Protein AF-A0A1Y5HI68-F1 (afdb_monomer_lite)

Structure (mmCIF, N/CA/C/O backbone):
data_AF-A0A1Y5HI68-F1
#
_entry.id   AF-A0A1Y5HI68-F1
#
loop_
_atom_site.group_PDB
_atom_site.id
_atom_site.type_symbol
_atom_site.label_atom_id
_atom_site.label_alt_id
_atom_site.label_comp_id
_atom_site.label_asym_id
_atom_site.label_entity_id
_atom_site.label_seq_id
_atom_site.pdbx_PDB_ins_code
_atom_site.Cartn_x
_atom_site.Cartn_y
_atom_site.Cartn_z
_atom_site.occupancy
_atom_site.B_iso_or_equiv
_atom_site.auth_seq_id
_atom_site.auth_comp_id
_atom_site.auth_asym_id
_atom_site.auth_atom_id
_atom_site.pdbx_PDB_model_num
ATOM 1 N N . MET A 1 1 ? -2.172 -9.584 -16.135 1.00 79.88 1 MET A N 1
ATOM 2 C CA . MET A 1 1 ? -1.394 -8.866 -17.171 1.00 79.88 1 MET A CA 1
ATOM 3 C C . MET A 1 1 ? -0.018 -8.557 -16.592 1.00 79.88 1 MET A C 1
ATOM 5 O O . MET A 1 1 ? 0.036 -8.219 -15.417 1.00 79.88 1 MET A O 1
ATOM 9 N N . SER A 1 2 ? 1.072 -8.736 -17.343 1.00 91.38 2 SER A N 1
ATOM 10 C CA . SER A 1 2 ? 2.424 -8.370 -16.883 1.00 91.38 2 SER A CA 1
ATOM 11 C C . SER A 1 2 ? 2.643 -6.854 -16.962 1.00 91.38 2 SER A C 1
ATOM 13 O O . SER A 1 2 ? 1.935 -6.179 -17.710 1.00 91.38 2 SER A O 1
ATOM 15 N N . THR A 1 3 ? 3.630 -6.313 -16.237 1.00 92.50 3 THR A N 1
ATOM 16 C CA . THR A 1 3 ? 3.959 -4.875 -16.294 1.00 92.50 3 THR A CA 1
ATOM 17 C C . THR A 1 3 ? 4.276 -4.409 -17.723 1.00 92.50 3 THR A C 1
ATOM 19 O O . THR A 1 3 ? 3.633 -3.462 -18.170 1.00 92.50 3 THR A O 1
ATOM 22 N N . PRO A 1 4 ? 5.117 -5.109 -18.519 1.00 91.81 4 PRO A N 1
ATOM 23 C CA . PRO A 1 4 ? 5.365 -4.708 -19.906 1.00 91.81 4 PRO A CA 1
ATOM 24 C C . PRO A 1 4 ? 4.108 -4.735 -20.784 1.00 91.81 4 PRO A C 1
ATOM 26 O O . PRO A 1 4 ? 3.934 -3.863 -21.629 1.00 91.81 4 PRO A O 1
ATOM 29 N N . ALA A 1 5 ? 3.203 -5.700 -20.579 1.00 93.19 5 ALA A N 1
ATOM 30 C CA . ALA A 1 5 ? 1.945 -5.757 -21.324 1.00 93.19 5 ALA A CA 1
ATOM 31 C C . ALA A 1 5 ? 0.995 -4.601 -20.951 1.00 93.19 5 ALA A C 1
ATOM 33 O O . ALA A 1 5 ? 0.297 -4.085 -21.819 1.00 93.19 5 ALA A O 1
ATOM 34 N N . ALA A 1 6 ? 0.993 -4.166 -19.685 1.00 92.44 6 ALA A N 1
ATOM 35 C CA . ALA A 1 6 ? 0.240 -2.996 -19.223 1.00 92.44 6 ALA A CA 1
ATOM 36 C C . ALA A 1 6 ? 0.777 -1.682 -19.812 1.00 92.44 6 ALA A C 1
ATOM 38 O O . ALA A 1 6 ? 0.014 -0.766 -20.114 1.00 92.44 6 ALA A O 1
ATOM 39 N N . THR A 1 7 ? 2.094 -1.594 -19.986 1.00 90.75 7 THR A N 1
ATOM 40 C CA . THR A 1 7 ? 2.744 -0.462 -20.652 1.00 90.75 7 THR A CA 1
ATOM 41 C C . THR A 1 7 ? 2.453 -0.464 -22.145 1.00 90.75 7 THR A C 1
ATOM 43 O O . THR A 1 7 ? 2.007 0.547 -22.678 1.00 90.75 7 THR A O 1
ATOM 46 N N . ALA A 1 8 ? 2.640 -1.604 -22.815 1.00 93.38 8 ALA A N 1
ATOM 47 C CA . ALA A 1 8 ? 2.421 -1.737 -24.253 1.00 93.38 8 ALA A CA 1
ATOM 48 C C . ALA A 1 8 ? 0.958 -1.502 -24.663 1.00 93.38 8 ALA A C 1
ATOM 50 O O . ALA A 1 8 ? 0.704 -1.039 -25.771 1.00 93.38 8 ALA A O 1
ATOM 51 N N . SER A 1 9 ? -0.002 -1.786 -23.777 1.00 93.62 9 SER A N 1
ATOM 52 C CA . SER A 1 9 ? -1.420 -1.490 -24.013 1.00 93.62 9 SER A CA 1
ATOM 53 C C . SER A 1 9 ? 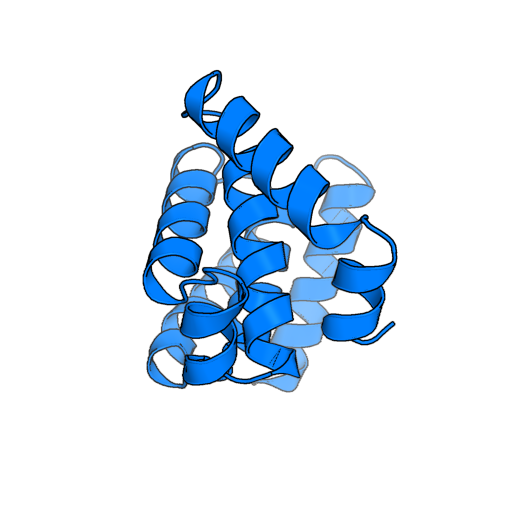-1.787 -0.012 -23.842 1.00 93.62 9 SER A C 1
ATOM 55 O O . SER A 1 9 ? -2.922 0.359 -24.129 1.00 93.62 9 SER A O 1
ATOM 57 N N . GLY A 1 10 ? -0.862 0.832 -23.369 1.00 92.38 10 GLY A N 1
ATOM 58 C CA . GLY A 1 10 ? -1.131 2.240 -23.082 1.00 92.38 10 GLY A CA 1
ATOM 59 C C . GLY A 1 10 ? -1.964 2.465 -21.818 1.00 92.38 10 GLY A C 1
ATOM 60 O O . GLY A 1 10 ? -2.458 3.567 -21.611 1.00 92.38 10 GLY A O 1
ATOM 61 N N . LEU A 1 11 ? -2.132 1.452 -20.963 1.00 93.12 11 LEU A N 1
ATOM 62 C CA . LEU A 1 11 ? -2.868 1.603 -19.706 1.00 93.12 11 LEU A CA 1
ATOM 63 C C . LEU A 1 11 ? -1.983 2.172 -18.599 1.00 93.12 11 LEU A C 1
ATOM 65 O O . LEU A 1 11 ? -2.430 3.041 -17.859 1.00 93.12 11 LEU A O 1
ATOM 69 N N . LEU A 1 12 ? -0.736 1.706 -18.474 1.00 94.44 12 LEU A N 1
ATOM 70 C CA . LEU A 1 12 ? 0.094 2.054 -17.318 1.00 94.44 12 LEU A CA 1
ATOM 71 C C . LEU A 1 12 ? 0.575 3.513 -17.343 1.00 94.44 12 LEU A C 1
ATOM 73 O O . LEU A 1 12 ? 0.272 4.260 -16.418 1.00 94.44 12 LEU A O 1
ATOM 77 N N . GLY A 1 13 ? 1.277 3.918 -18.408 1.00 94.81 13 GLY A N 1
ATOM 78 C CA . GLY A 1 13 ? 1.876 5.256 -18.516 1.00 94.81 13 GLY A CA 1
ATOM 79 C C . GLY A 1 13 ? 0.848 6.386 -18.371 1.00 94.81 13 GLY A C 1
ATOM 80 O O . GLY A 1 13 ? 0.930 7.140 -17.405 1.00 94.81 13 GLY A O 1
ATOM 81 N N . PRO A 1 14 ? -0.189 6.447 -19.230 1.00 96.00 14 PRO A N 1
ATOM 82 C CA . PRO A 1 14 ? -1.233 7.467 -19.124 1.00 96.00 14 PRO A CA 1
ATOM 83 C C . PRO A 1 14 ? -1.962 7.482 -17.774 1.00 96.00 14 PRO A C 1
ATOM 85 O O . PRO A 1 14 ? -2.335 8.547 -17.292 1.00 96.00 14 PRO A O 1
ATOM 88 N N . THR A 1 15 ? -2.148 6.321 -17.132 1.00 95.44 15 THR A N 1
ATOM 89 C CA . THR A 1 15 ? -2.742 6.271 -15.786 1.00 95.44 15 THR A CA 1
ATOM 90 C C . THR A 1 15 ? -1.819 6.904 -14.749 1.00 95.44 15 THR A C 1
ATOM 92 O O . THR A 1 15 ? -2.287 7.706 -13.944 1.00 95.44 15 THR A O 1
ATOM 95 N N . GLN A 1 16 ? -0.519 6.591 -14.771 1.00 95.69 16 GLN A N 1
ATOM 96 C CA . GLN A 1 16 ? 0.455 7.219 -13.873 1.00 95.69 16 GLN A CA 1
ATOM 97 C C . GLN A 1 16 ? 0.525 8.734 -14.098 1.00 95.69 16 GLN A C 1
ATOM 99 O O . GLN A 1 16 ? 0.524 9.484 -13.124 1.00 95.69 16 GLN A O 1
ATOM 104 N N . ASP A 1 17 ? 0.543 9.190 -15.351 1.00 96.25 17 ASP A N 1
ATOM 105 C CA . ASP A 1 17 ? 0.624 10.616 -15.684 1.00 96.25 17 ASP A CA 1
ATOM 106 C C . ASP A 1 17 ? -0.614 11.381 -15.197 1.00 96.25 17 ASP A C 1
ATOM 108 O O . ASP A 1 17 ? -0.486 12.388 -14.497 1.00 96.25 17 ASP A O 1
ATOM 112 N N . ASN A 1 18 ? -1.812 10.852 -15.462 1.00 96.88 18 ASN A N 1
ATOM 113 C CA . ASN A 1 18 ? -3.061 11.450 -14.992 1.00 96.88 18 ASN A CA 1
ATOM 114 C C . ASN A 1 18 ? -3.144 11.475 -13.461 1.00 96.88 18 ASN A C 1
ATOM 116 O O . ASN A 1 18 ? -3.567 12.473 -12.882 1.00 96.88 18 ASN A O 1
ATOM 120 N N . LEU A 1 19 ? -2.728 10.403 -12.780 1.00 95.94 19 LEU A N 1
ATOM 121 C CA . LEU A 1 19 ? -2.726 10.364 -11.316 1.00 95.94 19 LEU A CA 1
ATOM 122 C C . LEU A 1 19 ? -1.711 11.336 -10.712 1.00 95.94 19 LEU A C 1
ATOM 124 O O . LEU A 1 19 ? -2.015 11.962 -9.699 1.00 95.94 19 LEU A O 1
ATOM 128 N N . LYS A 1 20 ? -0.537 11.510 -11.331 1.00 95.62 20 LYS A N 1
ATOM 129 C CA . LYS A 1 20 ? 0.445 12.523 -10.914 1.00 95.62 20 LYS A CA 1
ATOM 130 C C . LYS A 1 20 ? -0.125 13.929 -11.066 1.00 95.62 20 LYS A C 1
ATOM 132 O O . LYS A 1 20 ? -0.005 14.719 -10.134 1.00 95.62 20 LYS A O 1
ATOM 137 N N . GLN A 1 21 ? -0.786 14.223 -12.186 1.00 97.75 21 GLN A N 1
ATOM 138 C CA . GLN A 1 21 ? -1.457 15.507 -12.391 1.00 97.75 21 GLN A CA 1
ATOM 139 C C . GLN A 1 21 ? -2.558 15.734 -11.343 1.00 97.75 21 GLN A C 1
ATOM 141 O O . GLN A 1 21 ? -2.577 16.769 -10.684 1.00 97.75 21 GLN A O 1
ATOM 146 N N . LEU A 1 22 ? -3.431 14.749 -11.120 1.00 97.00 22 LEU A N 1
ATOM 147 C CA . LEU A 1 22 ? -4.500 14.843 -10.122 1.00 97.00 22 LEU A CA 1
ATOM 148 C C . LEU A 1 22 ? -3.960 14.993 -8.698 1.00 97.00 22 LEU A C 1
ATOM 150 O O . LEU A 1 22 ? -4.520 15.743 -7.904 1.00 97.00 22 LEU A O 1
ATOM 154 N N . HIS A 1 23 ? -2.862 14.318 -8.361 1.00 94.50 23 HIS A N 1
ATOM 155 C CA . HIS A 1 23 ? -2.202 14.498 -7.074 1.00 94.50 23 HIS A CA 1
ATOM 156 C C . HIS A 1 23 ? -1.612 15.911 -6.931 1.00 94.50 23 HIS A C 1
ATOM 158 O O . HIS A 1 23 ? -1.716 16.504 -5.864 1.00 94.50 23 HIS A O 1
ATOM 164 N N . GLN A 1 24 ? -1.053 16.490 -7.997 1.00 95.12 24 GLN A N 1
ATOM 165 C CA . GLN A 1 24 ? -0.570 17.876 -7.984 1.00 95.12 24 GLN A CA 1
ATOM 166 C C . GLN A 1 24 ? -1.710 18.895 -7.840 1.00 95.12 24 GLN A C 1
ATOM 168 O O . GLN A 1 24 ? -1.566 19.869 -7.104 1.00 95.12 24 GLN A O 1
ATOM 173 N N . GLU A 1 25 ? -2.840 18.673 -8.514 1.00 97.62 25 GLU A N 1
ATOM 174 C CA . GLU A 1 25 ? -4.022 19.541 -8.434 1.00 97.62 25 GLU A CA 1
ATOM 175 C C . GLU A 1 25 ? -4.752 19.408 -7.086 1.00 97.62 25 GLU A C 1
ATOM 177 O O . GLU A 1 25 ? -5.262 20.391 -6.545 1.00 97.62 25 GLU A O 1
ATOM 182 N N . PHE A 1 26 ? -4.764 18.204 -6.509 1.00 94.88 26 PHE A N 1
ATOM 183 C CA . PHE A 1 26 ? -5.457 17.876 -5.263 1.00 94.88 26 PHE A CA 1
ATOM 184 C C . PHE A 1 26 ? -4.515 17.188 -4.257 1.00 94.88 26 PHE A C 1
ATOM 186 O O . PHE A 1 26 ? -4.748 16.033 -3.883 1.00 94.88 26 PHE A O 1
ATOM 193 N N . PRO A 1 27 ? -3.486 17.891 -3.746 1.00 90.19 27 PRO A N 1
ATOM 194 C CA . PRO A 1 27 ? -2.414 17.287 -2.941 1.00 90.19 27 PRO A CA 1
ATOM 195 C C . PRO A 1 27 ? -2.886 16.703 -1.606 1.00 90.19 27 PRO A C 1
ATOM 197 O O . PRO A 1 27 ? -2.239 15.827 -1.043 1.00 90.19 27 PRO A O 1
ATOM 200 N N . ASN A 1 28 ? -4.040 17.154 -1.109 1.00 88.88 28 ASN A N 1
ATOM 201 C CA . ASN A 1 28 ? -4.633 16.657 0.134 1.00 88.88 28 ASN A CA 1
ATOM 202 C C . ASN A 1 28 ? -5.606 15.487 -0.085 1.00 88.88 28 ASN A C 1
ATOM 204 O O . ASN A 1 28 ? -6.186 14.990 0.879 1.00 88.88 28 ASN A O 1
ATOM 208 N N . SER A 1 29 ? -5.831 15.064 -1.334 1.00 92.31 29 SER A N 1
ATOM 209 C CA . SER A 1 29 ? -6.668 13.905 -1.628 1.00 92.31 29 SER A CA 1
ATOM 210 C C . SER A 1 29 ? -5.906 12.622 -1.274 1.00 92.31 29 SER A C 1
ATOM 212 O O . SER A 1 29 ? -4.911 12.309 -1.931 1.00 92.31 29 SER A O 1
ATOM 214 N N . PRO A 1 30 ? -6.366 11.829 -0.289 1.00 92.50 30 PRO A N 1
ATOM 215 C CA . PRO A 1 30 ? -5.713 10.566 0.059 1.00 92.50 30 PRO A CA 1
ATOM 216 C C . PRO A 1 30 ? -5.818 9.538 -1.073 1.00 92.50 30 PRO A C 1
ATOM 218 O O . PRO A 1 30 ? -4.993 8.633 -1.160 1.00 92.50 30 PRO A O 1
ATOM 221 N N . LEU A 1 31 ? -6.818 9.689 -1.949 1.00 93.19 31 LEU A N 1
ATOM 222 C CA . LEU A 1 31 ? -7.118 8.756 -3.027 1.00 93.19 31 LEU A CA 1
ATOM 223 C C . LEU A 1 31 ? -5.978 8.685 -4.044 1.00 93.19 31 LEU A C 1
ATOM 225 O O . LEU A 1 31 ? -5.488 7.602 -4.343 1.00 93.19 31 LEU A O 1
ATOM 229 N N . TYR A 1 32 ? -5.538 9.836 -4.557 1.00 94.56 32 TYR A N 1
ATOM 230 C CA . TYR A 1 32 ? -4.516 9.876 -5.605 1.00 94.56 32 TYR A CA 1
ATOM 231 C C . TYR A 1 32 ? -3.150 9.440 -5.072 1.00 94.56 32 TYR A C 1
ATOM 233 O O . TYR A 1 32 ? -2.441 8.699 -5.749 1.00 94.56 32 TYR A O 1
ATOM 241 N N . SER A 1 33 ? -2.830 9.807 -3.828 1.00 91.81 33 SER A N 1
ATOM 242 C CA . SER A 1 33 ? -1.628 9.339 -3.132 1.00 91.81 33 SER A CA 1
ATOM 243 C C . SER A 1 33 ? -1.623 7.816 -2.969 1.00 91.81 33 SER A C 1
ATOM 245 O O . SER A 1 33 ? -0.651 7.161 -3.339 1.00 91.81 33 SER A O 1
ATOM 247 N N . ALA A 1 34 ? -2.725 7.239 -2.474 1.00 93.94 34 ALA A N 1
ATOM 248 C CA . ALA A 1 34 ? -2.860 5.794 -2.297 1.00 93.94 34 ALA A CA 1
ATOM 249 C C . ALA A 1 34 ? -2.811 5.037 -3.636 1.00 93.94 34 ALA A C 1
ATOM 251 O O . ALA A 1 34 ? -2.171 3.992 -3.736 1.00 93.94 34 ALA A O 1
ATOM 252 N N . MET A 1 35 ? -3.439 5.576 -4.686 1.00 95.06 35 MET A N 1
ATOM 253 C CA . MET A 1 35 ? -3.416 4.980 -6.026 1.00 95.06 35 MET A CA 1
ATOM 254 C C . MET A 1 35 ? -2.011 4.973 -6.637 1.00 95.06 35 MET A C 1
ATOM 256 O O . MET A 1 35 ? -1.594 3.940 -7.160 1.00 95.06 35 MET A O 1
ATOM 260 N N . LEU A 1 36 ? -1.271 6.087 -6.555 1.00 95.12 36 LEU A N 1
ATOM 261 C CA . LEU A 1 36 ? 0.111 6.163 -7.046 1.00 95.12 36 LEU A CA 1
ATOM 262 C C . LEU A 1 36 ? 1.007 5.150 -6.335 1.00 95.12 36 LEU A C 1
ATOM 264 O O . LEU A 1 36 ? 1.650 4.333 -6.989 1.00 95.12 36 LEU A O 1
ATOM 268 N N . ALA A 1 37 ? 0.969 5.138 -5.004 1.00 95.00 37 ALA A N 1
ATOM 269 C CA . ALA A 1 37 ? 1.748 4.199 -4.209 1.00 95.00 37 ALA A CA 1
ATOM 270 C C . ALA A 1 37 ? 1.358 2.732 -4.472 1.00 95.00 37 ALA A C 1
ATOM 272 O O . ALA A 1 37 ? 2.214 1.850 -4.532 1.00 95.00 37 ALA A O 1
ATOM 273 N N . GLY A 1 38 ? 0.068 2.454 -4.680 1.00 95.75 38 GLY A N 1
ATOM 274 C CA . GLY A 1 38 ? -0.418 1.121 -5.034 1.00 95.75 38 GLY A CA 1
ATOM 275 C C . GLY A 1 38 ? 0.080 0.636 -6.400 1.00 95.75 38 GLY A C 1
ATOM 276 O O . GLY A 1 38 ? 0.422 -0.545 -6.540 1.00 95.75 38 GLY A O 1
ATOM 277 N N . ILE A 1 39 ? 0.139 1.530 -7.395 1.00 96.12 39 ILE A N 1
ATOM 278 C CA . ILE A 1 39 ? 0.694 1.241 -8.725 1.00 96.12 39 ILE A CA 1
ATOM 279 C C . ILE A 1 39 ? 2.192 0.965 -8.624 1.00 96.12 39 ILE A C 1
ATOM 281 O O . ILE A 1 39 ? 2.644 -0.064 -9.128 1.00 96.12 39 ILE A O 1
ATOM 285 N N . ASP A 1 40 ? 2.938 1.830 -7.942 1.00 96.81 40 ASP A N 1
ATOM 286 C CA . ASP A 1 40 ? 4.385 1.698 -7.772 1.00 96.81 40 ASP A CA 1
ATOM 287 C C . ASP A 1 40 ? 4.748 0.389 -7.066 1.00 96.81 40 ASP A C 1
ATOM 289 O O . ASP A 1 40 ? 5.549 -0.390 -7.586 1.00 96.81 40 ASP A O 1
ATOM 293 N N . ALA A 1 41 ? 4.079 0.067 -5.957 1.00 97.00 41 ALA A N 1
ATOM 294 C CA . ALA A 1 41 ? 4.277 -1.200 -5.259 1.00 97.00 41 ALA A CA 1
ATOM 295 C C . ALA A 1 41 ? 3.960 -2.413 -6.149 1.00 97.00 41 ALA A C 1
ATOM 297 O O . ALA A 1 41 ? 4.689 -3.399 -6.140 1.00 97.00 41 ALA A O 1
ATOM 298 N N . GLY A 1 42 ? 2.903 -2.344 -6.967 1.00 95.94 42 GLY A N 1
ATOM 299 C CA . GLY A 1 42 ? 2.568 -3.409 -7.917 1.00 95.94 42 GLY A CA 1
ATOM 300 C C . GLY A 1 42 ? 3.552 -3.533 -9.089 1.00 95.94 42 GLY A C 1
ATOM 301 O O . GLY A 1 42 ? 3.688 -4.611 -9.672 1.00 95.94 42 GLY A O 1
ATOM 302 N N . ILE A 1 43 ? 4.225 -2.452 -9.484 1.00 97.44 43 ILE A N 1
ATOM 303 C CA . ILE A 1 43 ? 5.336 -2.515 -10.439 1.00 97.44 43 ILE A CA 1
ATOM 304 C C . ILE A 1 43 ? 6.521 -3.212 -9.765 1.00 97.44 43 ILE A C 1
ATOM 306 O O . ILE A 1 43 ? 7.027 -4.194 -10.310 1.00 97.44 43 ILE A O 1
ATOM 310 N N . ILE A 1 44 ? 6.916 -2.742 -8.579 1.00 97.62 44 ILE A N 1
ATOM 311 C CA . ILE A 1 44 ? 8.058 -3.254 -7.809 1.00 97.62 44 ILE A CA 1
ATOM 312 C C . ILE A 1 44 ? 7.896 -4.747 -7.510 1.00 97.62 44 ILE A C 1
ATOM 314 O O . ILE A 1 44 ? 8.818 -5.510 -7.778 1.00 97.62 44 ILE A O 1
ATOM 318 N N . GLU A 1 45 ? 6.712 -5.188 -7.082 1.00 97.44 45 GLU A N 1
ATOM 319 C CA . GLU A 1 45 ? 6.378 -6.603 -6.857 1.00 97.44 45 GLU A CA 1
ATOM 320 C C . GLU A 1 45 ? 6.706 -7.482 -8.076 1.00 97.44 45 GLU A C 1
ATOM 322 O O . GLU A 1 45 ? 7.187 -8.606 -7.946 1.00 97.44 45 GLU A O 1
ATOM 327 N N . ARG A 1 46 ? 6.434 -6.983 -9.288 1.00 96.44 46 ARG A N 1
ATOM 328 C CA . ARG A 1 46 ? 6.498 -7.786 -10.518 1.00 96.44 46 ARG A CA 1
ATOM 329 C C . ARG A 1 46 ? 7.843 -7.742 -11.218 1.00 96.44 46 ARG A C 1
ATOM 331 O O . ARG A 1 46 ? 8.199 -8.717 -11.875 1.00 96.44 46 ARG A O 1
ATOM 338 N N . VAL A 1 47 ? 8.538 -6.607 -11.171 1.00 96.81 47 VAL A N 1
ATOM 339 C CA . VAL A 1 47 ? 9.801 -6.416 -11.909 1.00 96.81 47 VAL A CA 1
ATOM 340 C C . VAL A 1 47 ? 11.004 -6.150 -11.002 1.00 96.81 47 VAL A C 1
ATOM 342 O O . VAL A 1 47 ? 12.127 -6.087 -11.494 1.00 96.81 47 VAL A O 1
ATOM 345 N N . GLY A 1 48 ? 10.793 -6.039 -9.690 1.00 96.50 48 GLY A N 1
ATOM 346 C CA . GLY A 1 48 ? 11.807 -5.667 -8.708 1.00 96.50 48 GLY A CA 1
ATOM 347 C C . GLY A 1 48 ? 12.052 -4.157 -8.651 1.00 96.50 48 GLY A C 1
ATOM 348 O O . GLY A 1 48 ? 11.821 -3.435 -9.623 1.00 96.50 48 GLY A O 1
ATOM 349 N N . ASN A 1 49 ? 12.558 -3.678 -7.510 1.00 95.38 49 ASN A N 1
ATOM 350 C CA . ASN A 1 49 ? 12.742 -2.246 -7.245 1.00 95.38 49 ASN A CA 1
ATOM 351 C C . ASN A 1 49 ? 13.659 -1.561 -8.278 1.00 95.38 49 ASN A C 1
ATOM 353 O O . ASN A 1 49 ? 13.294 -0.544 -8.859 1.00 95.38 49 ASN A O 1
ATOM 357 N N . PHE A 1 50 ? 14.811 -2.165 -8.599 1.00 96.38 50 PHE A N 1
ATOM 358 C CA . PHE A 1 50 ? 15.766 -1.580 -9.549 1.00 96.38 50 PHE A CA 1
ATOM 359 C C . PHE A 1 50 ? 15.169 -1.367 -10.951 1.00 96.38 50 PHE A C 1
ATOM 361 O O . PHE A 1 50 ? 15.247 -0.270 -11.504 1.00 96.38 50 PHE A O 1
ATOM 368 N N . VAL A 1 51 ? 14.538 -2.397 -11.528 1.00 97.38 51 VAL A N 1
ATOM 369 C CA . VAL A 1 51 ? 13.919 -2.294 -12.863 1.00 97.38 51 VAL A CA 1
ATOM 370 C C . VAL A 1 51 ? 12.671 -1.414 -12.813 1.00 97.38 51 VAL A C 1
ATOM 372 O O . VAL A 1 51 ? 12.452 -0.619 -13.728 1.00 97.38 51 VAL A O 1
ATOM 375 N N . GLY A 1 52 ? 11.878 -1.532 -11.744 1.00 97.00 52 GLY A N 1
ATOM 376 C CA . GLY A 1 52 ? 10.696 -0.715 -11.478 1.00 97.00 52 GLY A CA 1
ATOM 377 C C . GLY A 1 52 ? 11.012 0.776 -11.505 1.00 97.00 52 GLY A C 1
ATOM 378 O O . GLY A 1 52 ? 10.383 1.532 -12.247 1.00 97.00 52 GLY A O 1
ATOM 379 N N . SER A 1 53 ? 12.047 1.168 -10.767 1.00 97.12 53 SER A N 1
ATOM 380 C CA . SER A 1 53 ? 12.537 2.540 -10.709 1.00 97.12 53 SER A CA 1
ATOM 381 C C . SER A 1 53 ? 13.088 3.008 -12.055 1.00 97.12 53 SER A C 1
ATOM 383 O O . SER A 1 53 ? 12.631 4.016 -12.590 1.00 97.12 53 SER A O 1
ATOM 385 N N . LEU A 1 54 ? 14.004 2.243 -12.659 1.00 97.38 54 LEU A N 1
ATOM 386 C CA . LEU A 1 54 ? 14.686 2.658 -13.887 1.00 97.38 54 LEU A CA 1
ATOM 387 C C . LEU A 1 54 ? 13.744 2.772 -15.094 1.00 97.38 54 LEU A C 1
ATOM 389 O O . LEU A 1 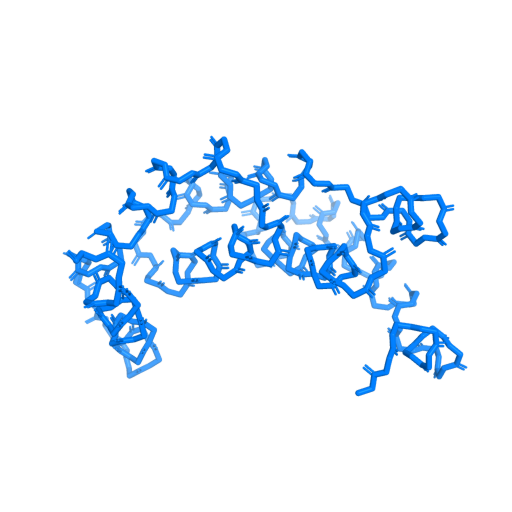54 ? 13.918 3.653 -15.931 1.00 97.38 54 LEU A O 1
ATOM 393 N N . THR A 1 55 ? 12.775 1.862 -15.211 1.00 96.00 55 THR A N 1
ATOM 394 C CA . THR A 1 55 ? 11.944 1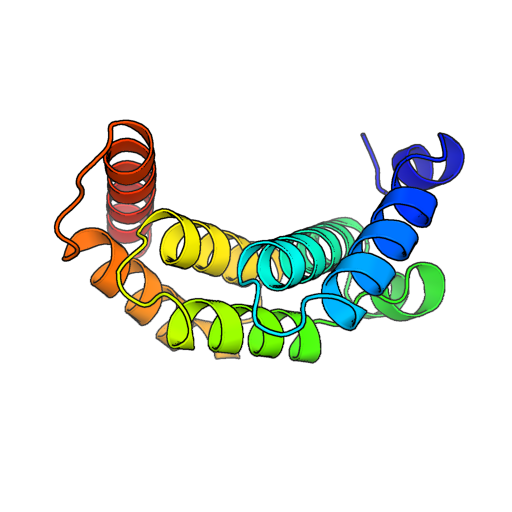.737 -16.423 1.00 96.00 55 THR A CA 1
ATOM 395 C C . THR A 1 55 ? 10.590 2.420 -16.281 1.00 96.00 55 THR A C 1
ATOM 397 O O . THR A 1 55 ? 10.068 2.950 -17.259 1.00 96.00 55 THR A O 1
ATOM 400 N N . TYR A 1 56 ? 10.006 2.401 -15.082 1.00 96.25 56 TYR A N 1
ATOM 401 C CA . TYR A 1 56 ? 8.631 2.853 -14.850 1.00 96.25 56 TYR A CA 1
ATOM 402 C C . TYR A 1 56 ? 8.535 3.983 -13.817 1.00 96.25 56 TYR A C 1
ATOM 404 O O . TYR A 1 56 ? 7.435 4.457 -13.531 1.00 96.25 56 TYR A O 1
ATOM 412 N N . GLY A 1 57 ? 9.668 4.417 -13.252 1.00 95.62 57 GLY A N 1
ATOM 413 C CA . GLY A 1 57 ? 9.720 5.478 -12.250 1.00 95.62 57 GLY A CA 1
ATOM 414 C C . GLY A 1 57 ? 9.088 5.108 -10.909 1.00 95.62 57 GLY A C 1
ATOM 415 O O . GLY A 1 57 ? 8.786 6.016 -10.141 1.00 95.62 57 GLY A O 1
ATOM 416 N N . ALA A 1 58 ? 8.869 3.816 -10.639 1.00 97.19 58 ALA A N 1
ATOM 417 C CA . ALA A 1 58 ? 8.286 3.370 -9.379 1.00 97.19 58 ALA A CA 1
ATOM 418 C C . ALA A 1 58 ? 9.259 3.612 -8.218 1.00 97.19 58 ALA A C 1
ATOM 420 O O . ALA A 1 58 ? 10.459 3.350 -8.350 1.00 97.19 58 ALA A O 1
ATOM 421 N N . ASN A 1 59 ? 8.750 4.102 -7.087 1.00 96.19 59 ASN A N 1
ATOM 422 C CA . ASN A 1 59 ? 9.582 4.433 -5.935 1.00 96.19 59 ASN A CA 1
ATOM 423 C C . ASN A 1 59 ? 8.990 3.884 -4.628 1.00 96.19 59 ASN A C 1
ATOM 425 O O . ASN A 1 59 ? 7.910 4.288 -4.198 1.00 96.19 59 ASN A O 1
ATOM 429 N N . GLU A 1 60 ? 9.727 2.973 -3.991 1.00 96.50 60 GLU A N 1
ATOM 430 C CA . GLU A 1 60 ? 9.360 2.334 -2.722 1.00 96.50 60 GLU A CA 1
ATOM 431 C C . GLU A 1 60 ? 9.187 3.346 -1.580 1.00 96.50 60 GLU A C 1
ATOM 433 O O . GLU A 1 60 ? 8.124 3.406 -0.960 1.00 96.50 60 GLU A O 1
ATOM 438 N N . GLU A 1 61 ? 10.195 4.186 -1.334 1.00 96.06 61 GLU A N 1
ATOM 439 C CA . GLU A 1 61 ? 10.182 5.162 -0.237 1.00 96.06 61 GLU A CA 1
ATOM 440 C C . GLU A 1 61 ? 9.053 6.188 -0.400 1.00 96.06 61 GLU A C 1
ATOM 442 O O . GLU A 1 61 ? 8.333 6.496 0.555 1.00 96.06 61 GLU A O 1
ATOM 447 N N . GLU A 1 62 ? 8.856 6.691 -1.620 1.00 94.81 62 GLU A N 1
ATOM 448 C CA . GLU A 1 62 ? 7.774 7.631 -1.913 1.00 94.81 62 GLU A CA 1
ATOM 449 C C . GLU A 1 62 ? 6.405 6.958 -1.766 1.00 94.81 62 GLU A C 1
ATOM 451 O O . GLU A 1 62 ? 5.484 7.572 -1.231 1.00 94.81 62 GLU A O 1
ATOM 456 N N . SER A 1 63 ? 6.273 5.682 -2.147 1.00 95.31 63 SER A N 1
ATOM 457 C CA . SER A 1 63 ? 5.033 4.919 -1.957 1.00 95.31 63 SER A CA 1
ATOM 458 C C . SER A 1 63 ? 4.647 4.816 -0.481 1.00 95.31 63 SER A C 1
ATOM 460 O O . SER A 1 63 ? 3.497 5.078 -0.116 1.00 95.31 63 SER A O 1
ATOM 462 N N . ILE A 1 64 ? 5.613 4.496 0.389 1.00 97.38 64 ILE A N 1
ATOM 463 C CA . ILE A 1 64 ? 5.401 4.465 1.842 1.00 97.38 64 ILE A CA 1
ATOM 464 C C . ILE A 1 64 ? 4.992 5.849 2.356 1.00 97.38 64 ILE A C 1
ATOM 466 O O . ILE A 1 64 ? 4.011 5.984 3.095 1.00 97.38 64 ILE A O 1
ATOM 470 N N . LYS A 1 65 ? 5.701 6.897 1.933 1.00 95.38 65 LYS A N 1
ATOM 471 C CA . LYS A 1 65 ? 5.431 8.279 2.341 1.00 95.38 65 LYS A CA 1
ATOM 472 C C . LYS A 1 65 ? 4.036 8.755 1.920 1.00 95.38 65 LYS A C 1
ATOM 474 O O . LYS A 1 65 ? 3.336 9.357 2.738 1.00 95.38 65 LYS A O 1
ATOM 479 N N . LEU A 1 66 ? 3.608 8.471 0.691 1.00 93.88 66 LEU A N 1
ATOM 480 C CA . LEU A 1 66 ? 2.285 8.835 0.173 1.00 93.88 66 LEU A CA 1
ATOM 481 C C . LEU A 1 66 ? 1.156 8.169 0.968 1.00 93.88 66 LEU A C 1
ATOM 483 O O . LEU A 1 66 ? 0.181 8.838 1.323 1.00 93.88 66 LEU A O 1
ATOM 487 N N . PHE A 1 67 ? 1.295 6.890 1.325 1.00 94.38 67 PHE A N 1
ATOM 488 C CA . PHE A 1 67 ? 0.307 6.217 2.173 1.00 94.38 67 PHE A CA 1
ATOM 489 C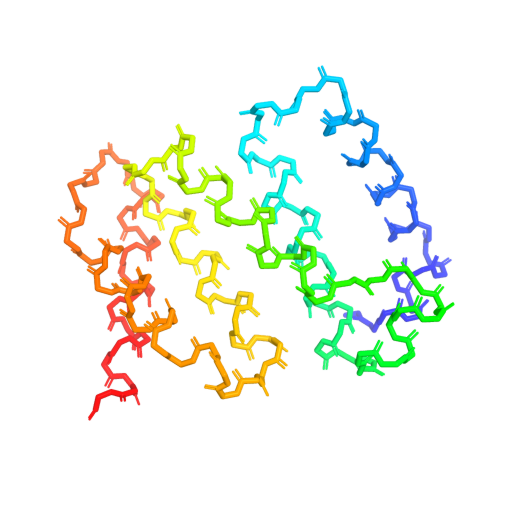 C . PHE A 1 67 ? 0.279 6.765 3.596 1.00 94.38 67 PHE A C 1
ATOM 491 O O . PHE A 1 67 ? -0.799 7.002 4.141 1.00 94.38 67 PHE A O 1
ATOM 498 N N . GLN A 1 68 ? 1.438 7.031 4.201 1.00 93.81 68 GLN A N 1
ATOM 499 C CA . GLN A 1 68 ? 1.487 7.652 5.525 1.00 93.81 68 GLN A CA 1
ATOM 500 C C . GLN A 1 68 ? 0.803 9.026 5.538 1.00 93.81 68 GLN A C 1
ATOM 502 O O . GLN A 1 68 ? 0.145 9.379 6.516 1.00 93.81 68 GLN A O 1
ATOM 507 N N . GLN A 1 69 ? 0.928 9.807 4.462 1.00 92.00 69 GLN A N 1
ATOM 508 C CA . GLN A 1 69 ? 0.195 11.066 4.307 1.00 92.00 69 GLN A CA 1
ATOM 509 C C . GLN A 1 69 ? -1.312 10.835 4.150 1.00 92.00 69 GLN A C 1
ATOM 511 O O . GLN A 1 69 ? -2.093 11.507 4.823 1.00 92.00 69 GLN A O 1
ATOM 516 N N . ALA A 1 70 ? -1.724 9.862 3.331 1.00 93.44 70 ALA A N 1
ATOM 517 C CA . ALA A 1 70 ? -3.131 9.507 3.155 1.00 93.44 70 ALA A CA 1
ATOM 518 C C . ALA A 1 70 ? -3.789 9.088 4.483 1.00 93.44 70 ALA A C 1
ATOM 520 O O . ALA A 1 70 ? -4.870 9.574 4.815 1.00 93.44 70 ALA A O 1
ATOM 521 N N . LEU A 1 71 ? -3.104 8.267 5.285 1.00 94.69 71 LEU A N 1
ATOM 522 C CA . LEU A 1 71 ? -3.566 7.845 6.610 1.00 94.69 71 LEU A CA 1
ATOM 523 C C . LEU A 1 71 ? -3.636 9.004 7.608 1.00 94.69 71 LEU A C 1
ATOM 525 O O . LEU A 1 71 ? -4.574 9.078 8.393 1.00 94.69 71 LEU A O 1
ATOM 529 N N . LYS A 1 72 ? -2.684 9.946 7.568 1.00 92.75 72 LYS A N 1
ATOM 530 C CA . LYS A 1 72 ? -2.757 11.166 8.390 1.00 92.75 72 LYS A CA 1
ATOM 531 C C . LYS A 1 72 ? -3.949 12.043 8.008 1.00 92.75 72 LYS A C 1
ATOM 533 O O . LYS A 1 72 ? -4.567 12.634 8.888 1.00 92.75 72 LYS A O 1
ATOM 538 N N . ALA A 1 73 ? -4.261 12.139 6.716 1.00 92.44 73 ALA A N 1
ATOM 539 C CA . ALA A 1 73 ? -5.374 12.941 6.217 1.00 92.44 73 ALA A CA 1
ATOM 540 C C . ALA A 1 73 ? -6.742 12.306 6.520 1.00 92.44 73 ALA A C 1
ATOM 542 O O . ALA A 1 73 ? -7.698 13.024 6.805 1.00 92.44 73 ALA A O 1
ATOM 543 N N . GLN A 1 74 ? -6.842 10.976 6.462 1.00 93.94 74 GLN A N 1
ATOM 544 C CA . GLN A 1 74 ? -8.074 10.226 6.718 1.00 93.94 74 GLN A CA 1
ATOM 545 C C . GLN A 1 74 ? -7.807 9.002 7.614 1.00 93.94 74 GLN A C 1
ATOM 547 O O . GLN A 1 74 ? -7.792 7.866 7.137 1.00 93.94 74 GLN A O 1
ATOM 552 N N . PRO A 1 75 ? -7.641 9.201 8.933 1.00 95.25 75 PRO A N 1
ATOM 553 C CA . PRO A 1 75 ? -7.241 8.135 9.857 1.00 95.25 75 PRO A CA 1
ATOM 554 C C . PRO A 1 75 ? -8.371 7.162 10.223 1.00 95.25 75 PRO A C 1
ATOM 556 O O . PRO A 1 75 ? -8.149 6.223 10.975 1.00 95.25 75 PRO A O 1
ATOM 559 N N . ASN A 1 76 ? -9.593 7.378 9.731 1.00 95.69 76 ASN A N 1
ATOM 560 C CA . ASN A 1 76 ? -10.770 6.588 10.113 1.00 95.69 76 ASN A CA 1
ATOM 561 C C . ASN A 1 76 ? -11.303 5.705 8.973 1.00 95.69 76 ASN A C 1
ATOM 563 O O . ASN A 1 76 ? -12.436 5.236 9.044 1.00 95.69 76 ASN A O 1
ATOM 567 N N . LEU A 1 77 ? -10.510 5.505 7.916 1.00 95.75 77 LEU A N 1
ATOM 568 C CA . LEU A 1 77 ? -10.879 4.694 6.755 1.00 95.75 77 LEU A CA 1
ATOM 569 C C . LEU A 1 77 ? -10.118 3.366 6.775 1.00 95.75 77 LEU A C 1
ATOM 571 O O . LEU A 1 77 ? -8.918 3.322 6.502 1.00 95.75 77 LEU A O 1
ATOM 575 N N . ALA A 1 78 ? -10.825 2.276 7.065 1.00 97.50 78 ALA A N 1
ATOM 576 C CA . ALA A 1 78 ? -10.301 0.916 7.035 1.00 97.50 78 ALA A CA 1
ATOM 577 C C . ALA A 1 78 ? -9.745 0.545 5.655 1.00 97.50 78 ALA A C 1
ATOM 579 O O . ALA A 1 78 ? -8.739 -0.163 5.592 1.00 97.50 78 ALA A O 1
ATOM 580 N N . ILE A 1 79 ? -10.327 1.056 4.561 1.00 96.50 79 ILE A N 1
ATOM 581 C CA . ILE A 1 79 ? -9.776 0.847 3.213 1.00 96.50 79 ILE A CA 1
ATOM 582 C C . ILE A 1 79 ? -8.330 1.341 3.090 1.00 96.50 79 ILE A C 1
ATOM 584 O O . ILE A 1 79 ? -7.499 0.629 2.537 1.00 96.50 79 ILE A O 1
ATOM 588 N N . LEU A 1 80 ? -7.984 2.501 3.660 1.00 96.81 80 LEU A N 1
ATOM 589 C CA . LEU A 1 80 ? -6.627 3.040 3.540 1.00 96.81 80 LEU A CA 1
ATOM 590 C C . LEU A 1 80 ? -5.608 2.189 4.300 1.00 96.81 80 LEU A C 1
ATOM 592 O O . LEU A 1 80 ? -4.518 1.946 3.788 1.00 96.81 80 LEU A O 1
ATOM 596 N N . TYR A 1 81 ? -5.958 1.699 5.492 1.00 98.00 81 TYR A N 1
ATOM 597 C CA . TYR A 1 81 ? -5.081 0.796 6.242 1.00 98.00 81 TYR A CA 1
ATOM 598 C C . TYR A 1 81 ? -4.941 -0.568 5.563 1.00 98.00 81 TYR A C 1
ATOM 600 O O . TYR A 1 81 ? -3.841 -1.120 5.531 1.00 98.00 81 TYR A O 1
ATOM 608 N N . ASN A 1 82 ? -6.032 -1.105 5.006 1.00 97.81 82 ASN A N 1
ATOM 609 C CA . ASN A 1 82 ? -5.995 -2.357 4.256 1.00 97.81 82 ASN A CA 1
ATOM 610 C C . ASN A 1 82 ? -5.102 -2.225 3.014 1.00 97.81 82 ASN A C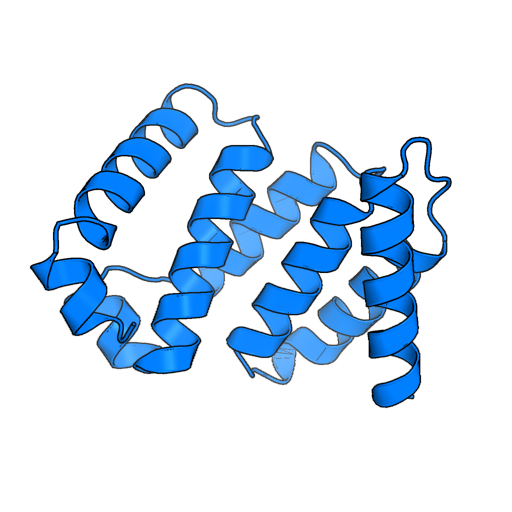 1
ATOM 612 O O . ASN A 1 82 ? -4.203 -3.040 2.823 1.00 97.81 82 ASN A O 1
ATOM 616 N N . GLU A 1 83 ? -5.298 -1.184 2.202 1.00 97.44 83 GLU A N 1
ATOM 617 C CA . GLU A 1 83 ? -4.484 -0.940 1.006 1.00 97.44 83 GLU A CA 1
ATOM 618 C C . GLU A 1 83 ? -3.017 -0.680 1.355 1.00 97.44 83 GLU A C 1
ATOM 620 O O . GLU A 1 83 ? -2.124 -1.197 0.681 1.00 97.44 83 GLU A O 1
ATOM 625 N N . PHE A 1 84 ? -2.740 0.028 2.455 1.00 98.00 84 PHE A N 1
ATOM 626 C CA . PHE A 1 84 ? -1.363 0.219 2.896 1.00 98.00 84 PHE A CA 1
ATOM 627 C C . PHE A 1 84 ? -0.691 -1.100 3.291 1.00 98.00 84 PHE A C 1
ATOM 629 O O . PHE A 1 84 ? 0.446 -1.360 2.899 1.00 98.00 84 PHE A O 1
ATOM 636 N N . ALA A 1 85 ? -1.410 -1.975 4.000 1.00 97.75 85 ALA A N 1
ATOM 637 C CA . ALA A 1 85 ? -0.922 -3.311 4.319 1.00 97.75 85 ALA A CA 1
ATOM 638 C C . ALA A 1 85 ? -0.635 -4.135 3.051 1.00 97.75 85 ALA A C 1
ATOM 640 O O . ALA A 1 85 ? 0.384 -4.822 2.985 1.00 97.75 85 ALA A O 1
ATOM 641 N N . GLN A 1 86 ? -1.486 -4.040 2.020 1.00 96.81 86 GLN A N 1
ATOM 642 C CA . GLN A 1 86 ? -1.228 -4.689 0.729 1.00 96.81 86 GLN A CA 1
ATOM 643 C C . GLN A 1 86 ? 0.024 -4.129 0.047 1.00 96.81 86 GLN A C 1
ATOM 645 O O . GLN A 1 86 ? 0.802 -4.896 -0.515 1.00 96.81 86 GLN A O 1
ATOM 650 N N . VAL A 1 87 ? 0.240 -2.813 0.099 1.00 97.50 87 VAL A N 1
ATOM 651 C CA . VAL A 1 87 ? 1.458 -2.189 -0.432 1.00 97.50 87 VAL A CA 1
ATOM 652 C C . VAL A 1 87 ? 2.701 -2.699 0.281 1.00 97.50 87 VAL A C 1
ATOM 654 O O . VAL A 1 87 ? 3.625 -3.144 -0.394 1.00 97.50 87 VAL A O 1
ATOM 657 N N . ILE A 1 88 ? 2.710 -2.714 1.614 1.00 97.81 88 ILE A N 1
ATOM 658 C CA . ILE A 1 88 ? 3.858 -3.205 2.386 1.00 97.81 88 ILE A CA 1
ATOM 659 C C . ILE A 1 88 ? 4.187 -4.660 2.013 1.00 97.81 88 ILE A C 1
ATOM 661 O O . ILE A 1 88 ? 5.343 -4.986 1.749 1.00 97.81 88 ILE A O 1
ATOM 665 N N . LEU A 1 89 ? 3.170 -5.520 1.894 1.00 96.56 89 LEU A N 1
ATOM 666 C CA . LEU A 1 89 ? 3.362 -6.910 1.470 1.00 96.56 89 LEU A CA 1
ATOM 667 C C . LEU A 1 89 ? 3.944 -7.039 0.057 1.00 96.56 89 LEU A C 1
ATOM 669 O O . LEU A 1 89 ? 4.792 -7.897 -0.172 1.00 96.56 89 LEU A O 1
ATOM 673 N N . ARG A 1 90 ? 3.502 -6.203 -0.891 1.00 95.88 90 ARG A N 1
ATOM 674 C CA . ARG A 1 90 ? 4.012 -6.200 -2.274 1.00 95.88 90 ARG A CA 1
ATOM 675 C C . ARG A 1 90 ? 5.469 -5.761 -2.362 1.00 95.88 90 ARG A C 1
ATOM 677 O O . ARG A 1 90 ? 6.199 -6.265 -3.210 1.00 95.88 90 ARG A O 1
ATOM 684 N N . LEU A 1 91 ? 5.878 -4.829 -1.502 1.00 96.19 91 LEU A N 1
ATOM 685 C CA . LEU A 1 91 ? 7.267 -4.378 -1.411 1.00 96.19 91 LEU A CA 1
ATOM 686 C C . LEU A 1 91 ? 8.179 -5.467 -0.829 1.00 96.19 91 LEU A C 1
ATOM 688 O O . LEU A 1 91 ? 9.344 -5.539 -1.208 1.00 96.19 91 LEU A O 1
ATOM 692 N N . ASN A 1 92 ? 7.634 -6.353 0.017 1.00 94.12 92 ASN A N 1
ATOM 693 C CA . ASN A 1 92 ? 8.338 -7.507 0.585 1.00 94.12 92 ASN A CA 1
ATOM 694 C C . ASN A 1 92 ? 9.672 -7.116 1.255 1.00 94.12 92 ASN A C 1
ATOM 696 O O . ASN A 1 92 ? 10.714 -7.736 1.033 1.00 94.12 92 ASN A O 1
ATOM 700 N N . ASN A 1 93 ? 9.623 -6.054 2.059 1.00 94.94 93 ASN A N 1
ATOM 701 C CA . ASN A 1 93 ? 10.750 -5.517 2.808 1.00 94.94 93 ASN A CA 1
ATOM 702 C C . ASN A 1 93 ? 10.447 -5.605 4.312 1.00 94.94 93 ASN A C 1
ATOM 704 O O . ASN A 1 93 ? 9.506 -4.970 4.793 1.00 94.94 93 ASN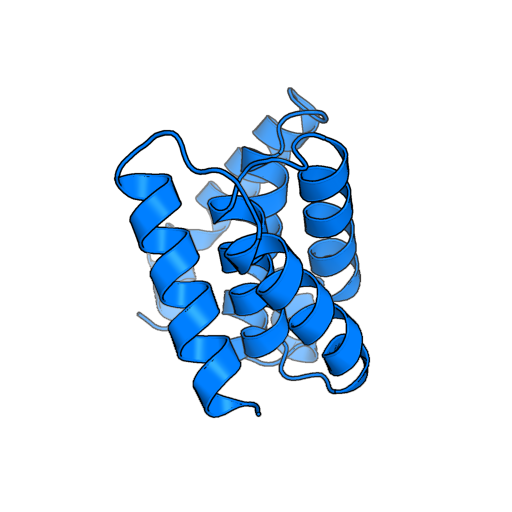 A O 1
ATOM 708 N N . SER A 1 94 ? 11.245 -6.388 5.045 1.00 95.75 94 SER A N 1
ATOM 709 C CA . SER A 1 94 ? 11.053 -6.646 6.480 1.00 95.75 94 SER A CA 1
ATOM 710 C C . SER A 1 94 ? 11.203 -5.399 7.352 1.00 95.75 94 SER A C 1
ATOM 712 O O . SER A 1 94 ? 10.692 -5.365 8.468 1.00 95.75 94 SER A O 1
ATOM 714 N N . ASP A 1 95 ? 11.846 -4.343 6.845 1.00 96.56 95 ASP A N 1
ATOM 715 C CA . ASP A 1 95 ? 11.945 -3.057 7.548 1.00 96.56 95 ASP A CA 1
ATOM 716 C C . ASP A 1 95 ? 10.560 -2.426 7.805 1.00 96.56 95 ASP A C 1
ATOM 718 O O . ASP A 1 95 ? 10.419 -1.519 8.629 1.00 96.56 95 ASP A O 1
ATOM 722 N N . TYR A 1 96 ? 9.518 -2.912 7.121 1.00 97.00 96 TYR A N 1
ATOM 723 C CA . TYR A 1 96 ? 8.143 -2.442 7.255 1.00 97.00 96 TYR A CA 1
ATOM 724 C C . TYR A 1 96 ? 7.228 -3.386 8.050 1.00 97.00 96 TYR A C 1
ATOM 726 O O . TYR A 1 96 ? 6.032 -3.105 8.152 1.00 97.00 96 TYR A O 1
ATOM 734 N N . ASP A 1 97 ? 7.743 -4.457 8.658 1.00 96.44 97 ASP A N 1
ATOM 735 C CA . ASP A 1 97 ? 6.920 -5.449 9.371 1.00 96.44 97 ASP A CA 1
ATOM 736 C C . ASP A 1 97 ? 6.136 -4.835 10.546 1.00 96.44 97 ASP A C 1
ATOM 738 O O . ASP A 1 97 ? 4.930 -5.063 10.698 1.00 96.44 97 ASP A O 1
ATOM 742 N N . ASP A 1 98 ? 6.774 -3.964 11.332 1.00 97.06 98 ASP A N 1
ATOM 743 C CA . ASP A 1 98 ? 6.107 -3.235 12.421 1.00 97.06 98 ASP A CA 1
ATOM 744 C C . ASP A 1 98 ? 5.001 -2.309 11.891 1.00 97.06 98 ASP A C 1
ATOM 746 O O . ASP A 1 98 ? 3.932 -2.152 12.497 1.00 97.06 98 ASP A O 1
ATOM 750 N N . MET A 1 99 ? 5.236 -1.705 10.724 1.00 97.06 99 MET A N 1
ATOM 751 C CA . MET A 1 99 ? 4.283 -0.821 10.060 1.00 97.06 99 MET A CA 1
ATOM 752 C C . MET A 1 99 ? 3.083 -1.602 9.516 1.00 97.06 99 MET A C 1
ATOM 754 O O . MET A 1 99 ? 1.944 -1.140 9.636 1.00 97.06 99 MET A O 1
ATOM 758 N N . LEU A 1 100 ? 3.316 -2.805 8.987 1.00 97.88 100 LEU A N 1
ATOM 759 C CA . LEU A 1 100 ? 2.278 -3.737 8.559 1.00 97.88 100 LEU A CA 1
ATOM 760 C C . LEU A 1 100 ? 1.394 -4.139 9.741 1.00 97.88 100 LEU A C 1
ATOM 762 O O . LEU A 1 100 ? 0.172 -3.978 9.683 1.00 97.88 100 LEU A O 1
ATOM 766 N N . LEU A 1 101 ? 2.001 -4.607 10.835 1.00 97.94 101 LEU A N 1
ATOM 767 C CA . LEU A 1 101 ? 1.274 -5.007 12.041 1.00 97.94 101 LEU A CA 1
ATOM 768 C C . LEU A 1 101 ? 0.474 -3.843 12.626 1.00 97.94 101 LEU A C 1
ATOM 770 O O . LEU A 1 101 ? -0.695 -4.012 12.982 1.00 97.94 101 LEU A O 1
ATOM 774 N N . THR A 1 102 ? 1.067 -2.653 12.695 1.00 97.31 102 THR A N 1
ATOM 775 C CA . THR A 1 102 ? 0.375 -1.450 13.173 1.00 97.31 102 THR A CA 1
ATOM 776 C C . THR A 1 102 ? -0.836 -1.139 12.299 1.00 97.31 102 THR A C 1
ATOM 778 O O . THR A 1 102 ? -1.932 -0.949 12.824 1.00 97.31 102 THR A O 1
ATOM 781 N N . SER A 1 103 ? -0.673 -1.155 10.975 1.00 97.69 103 SER A N 1
ATOM 782 C CA . SER A 1 103 ? -1.752 -0.840 10.032 1.00 97.69 103 SER A CA 1
ATOM 783 C C . SER A 1 103 ? -2.909 -1.832 10.133 1.00 97.69 103 SER A C 1
ATOM 785 O O . SER A 1 103 ? -4.071 -1.430 10.175 1.00 97.69 103 SER A O 1
ATOM 787 N N . LEU A 1 104 ? -2.608 -3.127 10.249 1.00 98.31 104 LEU A N 1
ATOM 788 C CA . LEU A 1 104 ? -3.625 -4.171 10.370 1.00 98.31 104 LEU A CA 1
ATOM 789 C C . LEU A 1 104 ? -4.392 -4.103 11.689 1.00 98.31 104 LEU A C 1
ATOM 791 O O . LEU A 1 104 ? -5.613 -4.259 11.687 1.00 98.31 104 LEU A O 1
ATOM 795 N N . ASN A 1 105 ? -3.699 -3.846 12.802 1.00 98.12 105 ASN A N 1
ATOM 796 C CA . ASN A 1 105 ? -4.361 -3.658 14.089 1.00 98.12 105 ASN A CA 1
ATOM 797 C C . ASN A 1 105 ? -5.246 -2.403 14.068 1.00 98.12 105 ASN A C 1
ATOM 799 O O . ASN A 1 105 ? -6.385 -2.475 14.514 1.00 98.12 105 ASN A O 1
ATOM 803 N N . GLN A 1 106 ? -4.776 -1.281 13.508 1.00 98.06 106 GLN A N 1
ATOM 804 C CA . GLN A 1 106 ? -5.609 -0.079 13.367 1.00 98.06 106 GLN A CA 1
ATOM 805 C C . GLN A 1 106 ? -6.858 -0.363 12.528 1.00 98.06 106 GLN A C 1
ATOM 807 O O . GLN A 1 106 ? -7.966 -0.105 12.986 1.00 98.06 106 GLN A O 1
ATOM 812 N N . CYS A 1 107 ? -6.697 -0.986 11.358 1.00 98.19 107 CYS A N 1
ATOM 813 C CA . CYS A 1 107 ? -7.805 -1.387 10.494 1.00 98.19 107 CYS A CA 1
ATOM 814 C C . CYS A 1 107 ? -8.882 -2.200 11.242 1.00 98.19 107 CYS A C 1
ATOM 816 O O . CYS A 1 107 ? -10.071 -1.895 11.143 1.00 98.19 107 CYS A O 1
ATOM 818 N N . ASP A 1 108 ? -8.476 -3.210 12.020 1.00 97.75 108 ASP A N 1
ATOM 819 C CA . ASP A 1 108 ? -9.390 -4.075 12.780 1.00 97.75 108 ASP A CA 1
ATOM 820 C C . ASP A 1 108 ? -10.159 -3.338 13.890 1.00 97.75 108 ASP A C 1
ATOM 822 O O . ASP A 1 108 ? -11.299 -3.690 14.183 1.00 97.75 108 ASP A O 1
ATOM 826 N N . GLN A 1 109 ? -9.567 -2.299 14.481 1.00 97.38 109 GLN A N 1
ATOM 827 C CA . GLN A 1 109 ? -10.170 -1.561 15.597 1.00 97.38 109 GLN A CA 1
ATOM 828 C C . GLN A 1 109 ? -11.073 -0.397 15.158 1.00 97.38 109 GLN A C 1
ATOM 830 O O . GLN A 1 109 ? -11.761 0.197 15.992 1.00 97.38 109 GLN A O 1
ATOM 835 N N . LEU A 1 110 ? -11.104 -0.056 13.866 1.00 97.94 110 LEU A N 1
ATOM 836 C CA . LEU A 1 110 ? -11.944 1.033 13.370 1.00 97.94 110 LEU A CA 1
ATOM 837 C C . LEU A 1 110 ? -13.442 0.722 13.479 1.00 97.94 110 LEU A C 1
ATOM 839 O O . LEU A 1 110 ? -13.912 -0.384 13.208 1.00 97.94 110 LEU A O 1
ATOM 843 N N . THR A 1 111 ? -14.224 1.751 13.805 1.00 97.44 111 THR A N 1
ATOM 844 C CA . THR A 1 111 ? -15.678 1.707 13.611 1.00 97.44 111 THR A CA 1
ATOM 845 C C . THR A 1 111 ? -15.978 1.945 12.134 1.00 97.44 111 THR A C 1
ATOM 847 O O . THR A 1 111 ? -15.627 2.994 11.597 1.00 97.44 111 THR A O 1
ATOM 850 N N . VAL A 1 112 ? -16.619 0.978 11.478 1.00 96.94 112 VAL A N 1
ATOM 851 C CA . VAL A 1 112 ? -16.931 1.025 10.041 1.00 96.94 112 VAL A CA 1
ATOM 852 C C . VAL A 1 112 ? -18.390 1.412 9.801 1.00 96.94 112 VAL A C 1
ATOM 854 O O . VAL A 1 112 ? -19.289 0.936 10.493 1.00 96.94 112 VAL A O 1
ATOM 857 N N . TYR A 1 113 ? -18.629 2.262 8.800 1.00 94.50 113 TYR A N 1
ATOM 858 C CA . TYR A 1 113 ? -19.955 2.838 8.517 1.00 94.50 113 TYR A CA 1
ATOM 859 C C . TYR A 1 113 ? -20.544 2.410 7.167 1.00 94.50 113 TYR A C 1
ATOM 861 O O . TYR A 1 113 ? -21.671 2.777 6.839 1.00 94.50 113 TYR A O 1
ATOM 869 N N . SER A 1 114 ? -19.802 1.632 6.376 1.00 96.94 114 SER A N 1
ATOM 870 C CA . SER A 1 114 ? -20.250 1.117 5.082 1.00 96.94 114 SER A CA 1
ATOM 871 C C . SER A 1 114 ? -19.890 -0.361 4.920 1.00 96.94 114 SER A C 1
ATOM 873 O O . SER A 1 114 ? -19.002 -0.887 5.595 1.00 96.94 114 SER A O 1
ATOM 875 N N . ALA A 1 115 ? -20.581 -1.037 4.000 1.00 97.88 115 ALA A N 1
ATOM 876 C CA . ALA A 1 115 ? -20.278 -2.423 3.653 1.00 97.88 115 ALA A CA 1
ATOM 877 C C . ALA A 1 115 ? -18.870 -2.578 3.045 1.00 97.88 115 ALA A C 1
ATOM 879 O O . ALA A 1 115 ? -18.208 -3.583 3.289 1.00 97.88 115 ALA A O 1
ATOM 880 N N . GLU A 1 116 ? -18.403 -1.577 2.295 1.00 96.62 116 GLU A N 1
ATOM 881 C CA . GLU A 1 116 ? -17.051 -1.540 1.730 1.00 96.62 116 GLU A CA 1
ATOM 882 C C . GLU A 1 116 ? -15.985 -1.467 2.831 1.00 96.62 116 GLU A C 1
ATOM 884 O O . GLU A 1 116 ? -15.054 -2.273 2.844 1.00 96.62 116 GLU A O 1
ATOM 889 N N . GLU A 1 117 ? -16.153 -0.580 3.814 1.00 97.81 117 GLU A N 1
ATOM 890 C CA . GLU A 1 117 ? -15.226 -0.472 4.945 1.00 97.81 117 GLU A CA 1
ATOM 891 C C . GLU A 1 117 ? -15.231 -1.750 5.796 1.00 97.81 117 GLU A C 1
ATOM 893 O O . GLU A 1 117 ? -14.174 -2.252 6.182 1.00 97.81 117 GLU A O 1
ATOM 898 N N . ALA A 1 118 ? -16.407 -2.343 6.027 1.00 98.25 118 ALA A N 1
ATOM 899 C CA . ALA A 1 118 ? -16.520 -3.615 6.738 1.00 98.25 118 ALA A CA 1
ATOM 900 C C . ALA A 1 118 ? -15.810 -4.764 6.001 1.00 98.25 118 ALA A C 1
ATOM 902 O O . ALA A 1 118 ? -15.160 -5.599 6.636 1.00 98.25 118 ALA A O 1
ATOM 903 N N . LEU A 1 119 ? -15.892 -4.804 4.667 1.00 98.44 119 LEU A N 1
ATOM 904 C CA . LEU A 1 119 ? -15.189 -5.797 3.856 1.00 98.44 119 LEU A CA 1
ATOM 905 C C . LEU A 1 119 ? -13.666 -5.621 3.943 1.00 98.44 119 LEU A C 1
ATOM 907 O O . LEU A 1 119 ? -12.951 -6.606 4.145 1.00 98.44 119 LEU A O 1
ATOM 911 N N . ASN A 1 120 ? -13.173 -4.385 3.849 1.00 98.38 120 ASN A N 1
ATOM 912 C CA . ASN A 1 120 ? -11.753 -4.068 4.024 1.00 98.38 120 ASN A CA 1
ATOM 913 C C . ASN A 1 120 ? -11.249 -4.477 5.414 1.00 98.38 120 ASN A C 1
ATOM 915 O O . ASN A 1 120 ? -10.220 -5.142 5.536 1.00 98.38 120 ASN A O 1
ATOM 919 N N . GLN A 1 121 ? -12.027 -4.198 6.458 1.00 98.38 121 GLN A N 1
ATOM 920 C CA . GLN A 1 121 ? -11.701 -4.612 7.818 1.00 98.38 121 GLN A CA 1
ATOM 921 C C . GLN A 1 121 ? -11.634 -6.142 7.979 1.00 98.38 121 GLN A C 1
ATOM 923 O O . GLN A 1 121 ? -10.749 -6.671 8.655 1.00 98.38 121 GLN A O 1
ATOM 928 N N . VAL A 1 122 ? -12.537 -6.889 7.334 1.00 98.31 122 VAL A N 1
ATOM 929 C CA . VAL A 1 122 ? -12.468 -8.360 7.317 1.00 98.31 122 VAL A CA 1
ATOM 930 C C . VAL A 1 122 ? -11.187 -8.849 6.633 1.00 98.31 122 VAL A C 1
ATOM 932 O O . VAL A 1 122 ? -10.591 -9.822 7.101 1.00 98.31 122 VAL A O 1
ATOM 935 N N . SER A 1 123 ? -10.743 -8.192 5.560 1.00 98.25 123 SER A N 1
ATOM 936 C CA . SER A 1 123 ? -9.469 -8.508 4.901 1.00 98.25 123 SER A CA 1
ATOM 937 C C . SER A 1 123 ? -8.280 -8.297 5.841 1.00 98.25 123 SER A C 1
ATOM 939 O O . SER A 1 123 ? -7.456 -9.205 5.975 1.00 98.25 123 SER A O 1
ATOM 941 N N . CYS A 1 124 ? -8.252 -7.184 6.581 1.00 98.38 124 CYS A N 1
ATOM 942 C CA . CYS A 1 124 ? -7.237 -6.925 7.603 1.00 98.38 124 CYS A CA 1
ATOM 943 C C . CYS A 1 124 ? -7.203 -8.019 8.678 1.00 98.38 124 CYS A C 1
ATOM 945 O O . CYS A 1 124 ? -6.141 -8.573 8.953 1.00 98.38 124 CYS A O 1
ATOM 947 N N . ARG A 1 125 ? -8.361 -8.410 9.233 1.00 98.31 125 ARG A N 1
ATOM 948 C CA . ARG A 1 125 ? -8.451 -9.506 10.218 1.00 98.31 125 ARG A CA 1
ATOM 949 C C . ARG A 1 125 ? -7.910 -10.827 9.692 1.00 98.31 125 ARG A C 1
ATOM 951 O O . ARG A 1 125 ? -7.170 -11.518 10.387 1.00 98.31 125 ARG A O 1
ATOM 958 N N . LYS A 1 126 ? -8.290 -11.189 8.464 1.00 98.31 126 LYS A N 1
ATOM 959 C CA . LYS A 1 126 ? -7.833 -12.428 7.823 1.00 98.31 126 LYS A CA 1
ATOM 960 C C . LYS A 1 126 ? -6.322 -12.437 7.641 1.00 98.31 126 LYS A C 1
ATOM 962 O O . LYS A 1 126 ? -5.712 -13.486 7.809 1.00 98.31 126 LYS A O 1
ATOM 967 N N . LEU A 1 127 ? -5.735 -11.301 7.275 1.00 96.94 127 LEU A N 1
ATOM 968 C CA . LEU A 1 127 ? -4.292 -11.178 7.128 1.00 96.94 127 LEU A CA 1
ATOM 969 C C . LEU A 1 127 ? -3.588 -11.214 8.489 1.00 96.94 127 LEU A C 1
ATOM 971 O O . LEU A 1 127 ? -2.647 -11.982 8.656 1.00 96.94 127 LEU A O 1
ATOM 975 N N . LEU A 1 128 ? -4.102 -10.485 9.482 1.00 96.50 128 LEU A N 1
ATOM 976 C CA . LEU A 1 128 ? -3.579 -10.479 10.850 1.00 96.50 128 LEU A CA 1
ATOM 977 C C . LEU A 1 128 ? -3.549 -11.886 11.471 1.00 96.50 128 LEU A C 1
ATOM 979 O O . LEU A 1 128 ? -2.603 -12.228 12.168 1.00 96.50 128 LEU A O 1
ATOM 983 N N . ALA A 1 129 ? -4.553 -12.719 11.185 1.00 96.50 129 ALA A N 1
ATOM 984 C CA . ALA A 1 129 ? -4.620 -14.107 11.647 1.00 96.50 129 ALA A CA 1
ATOM 985 C C . ALA A 1 129 ? -3.623 -15.060 10.958 1.00 96.50 129 ALA A C 1
ATOM 987 O O . ALA A 1 129 ? -3.461 -16.184 11.417 1.00 96.50 129 ALA A O 1
ATOM 988 N N . LYS A 1 130 ? -3.002 -14.655 9.842 1.00 94.62 130 LYS A N 1
ATOM 989 C CA . LYS A 1 130 ? -1.984 -15.455 9.136 1.00 94.62 130 LYS A CA 1
ATOM 990 C C . LYS A 1 130 ? -0.556 -15.131 9.564 1.00 94.62 130 LYS A C 1
ATOM 992 O O . LYS A 1 130 ? 0.329 -15.943 9.325 1.00 94.62 130 LYS A O 1
ATOM 997 N N . ILE A 1 131 ? -0.338 -13.928 10.092 1.00 88.12 131 ILE A N 1
ATOM 998 C CA . ILE A 1 131 ? 0.986 -13.416 10.477 1.00 88.12 131 ILE A CA 1
ATOM 999 C C . ILE A 1 131 ? 1.233 -13.476 11.992 1.00 88.12 131 ILE A C 1
ATOM 1001 O O . ILE A 1 131 ? 2.353 -13.235 12.428 1.00 88.12 131 ILE A O 1
ATOM 1005 N N . LYS A 1 132 ? 0.194 -13.771 12.782 1.00 73.31 132 LYS A N 1
ATOM 1006 C CA . LYS A 1 132 ? 0.285 -14.151 14.199 1.00 73.31 132 LYS A CA 1
ATOM 1007 C C . LYS A 1 132 ? 0.417 -15.663 14.319 1.00 73.31 132 LYS A C 1
ATOM 1009 O O . LYS A 1 132 ? 1.150 -16.099 15.230 1.00 73.31 132 LYS A O 1
#

Secondary structure (DSSP, 8-state):
--HHHHHHTTSHHHHHHHHHHHHHHSTT-HHHHHHHHHHHHHHHHHH-HHHHHHHH---HHHHHHHHHHHHHH-TT-HHHHHHHHHHHHHHT-GGGHHHHHHHHHHHHHSPP-SHHHHHHHHHHHHHHHHH-

pLDDT: mean 95.53, std 3.17, range [73.31, 98.44]

Organism: Oleispira antarctica (NCBI:txid188908)

Foldseek 3Di:
DAPVVCVVVVNQQVVLVVLVVVCVVVVLALVSLLVNLLSLLQLCLRPNDVCSCVPVVRDLVSSLVSLVSSCVSPVQALQSLLSSLVSCVSNVDVVCVVVNLVSLVSSLPHDDDDPVSVVSNVSSVVVNVVVD

Radius of gyration: 14.88 Å; chains: 1; bounding box: 36×35×40 Å

Sequence (132 aa):
MSTPAATASGLLGPTQDNLKQLHQEFPNSPLYSAMLAGIDAGIIERVGNFVGSLTYGANEEESIKLFQQALKAQPNLAILYNEFAQVILRLNNSDYDDMLLTSLNQCDQLTVYSAEEALNQVSCRKLLAKIK

InterPro domains:
  IPR011990 Tetratricopeptide-like helical domain superfamily [SSF48452] (46-92)